Protein AF-A0A445A4R9-F1 (afdb_monomer)

Solvent-accessible surface area (backbone atoms only — not comparable to full-atom values): 7769 Å² total; per-residue (Å²): 139,88,85,82,88,79,95,80,86,73,101,53,80,88,72,67,84,52,91,80,39,70,65,55,64,73,70,44,82,81,56,95,79,66,70,77,77,78,65,93,58,77,51,71,64,61,72,70,52,58,70,83,68,62,88,68,58,63,66,59,54,52,48,52,52,51,51,51,54,51,51,52,52,50,52,54,52,51,53,52,51,52,51,53,53,50,53,51,51,54,54,50,52,52,53,50,51,54,54,49,53,50,53,51,51,51,50,52,54,52,51,53,54,50,52,55,52,53,55,65,74,74,108

Mean predicted aligned error: 19.16 Å

Secondary structure (DSSP, 8-state):
----------TTGGG---TT-HHHHHH-PPPTT-------S--HHHHH---S-----HHHHHHHHHHHHHHHHHHHHHHHHHHHHHHHHHHHHHHHHHHHHHHHHHHHHHHHHHHHHHHHHT-

Sequence (123 aa):
MEKIVEIEQCDESTRILSENDSLAQALGKEHSGRVRGMNFGLTPSQLFCSSSQLPVDETQIEEAQRMLIELHAKVMAEKLKRKAVEDEVATEKLKRKAVEDDVVAEKIKRQAKRSVLSYLIQR

Organism: Arachis hypogaea (NCBI:txid3818)

pLDDT: mean 79.84, std 18.72, range [39.16, 98.56]

Radius of gyration: 51.01 Å; Cα contacts (8 Å, |Δi|>4): 6; chains: 1; bounding box: 59×35×147 Å

Foldseek 3Di:
DDDDDDPDDDPPPVPDPPCPDVVCVVVPDDDPPPDPDPDPDDDVCNVVPPVPDPVPPVVVVVVVVVVVVVVVVVVVVVVVVVVVVVVVVVVVVVVVVVVVVVVVVVVVVVVVVVVVVVVVVVD

Structure (mmCIF, N/CA/C/O backbone):
data_AF-A0A445A4R9-F1
#
_entry.id   AF-A0A445A4R9-F1
#
loop_
_atom_site.group_PDB
_atom_site.id
_atom_site.type_symbol
_atom_site.label_atom_id
_atom_site.label_alt_id
_atom_site.label_comp_id
_atom_site.label_asym_id
_atom_site.label_entity_id
_atom_site.label_seq_id
_atom_site.pdbx_PDB_ins_code
_atom_site.Cartn_x
_atom_site.Cartn_y
_atom_site.Cartn_z
_atom_site.occupancy
_atom_site.B_iso_or_equiv
_atom_site.auth_seq_id
_atom_site.auth_comp_id
_atom_site.auth_asym_id
_atom_site.auth_atom_id
_atom_site.pdbx_PDB_model_num
ATOM 1 N N . MET A 1 1 ? 15.171 -16.663 77.376 1.00 39.16 1 MET A N 1
ATOM 2 C CA . MET A 1 1 ? 14.293 -17.479 78.242 1.00 39.16 1 MET A CA 1
ATOM 3 C C . MET A 1 1 ? 13.843 -16.584 79.373 1.00 39.16 1 MET A C 1
ATOM 5 O O . MET A 1 1 ? 14.555 -16.431 80.354 1.00 39.16 1 MET A O 1
ATOM 9 N N . GLU A 1 2 ? 12.725 -15.909 79.152 1.00 48.84 2 GLU A N 1
ATOM 10 C CA . GLU A 1 2 ? 12.170 -14.891 80.037 1.00 48.84 2 GLU A CA 1
ATOM 11 C C . GLU A 1 2 ? 11.010 -15.549 80.785 1.00 48.84 2 GLU A C 1
ATOM 13 O O . GLU A 1 2 ? 10.007 -15.938 80.189 1.00 48.84 2 GLU A O 1
ATOM 18 N N . LYS A 1 3 ? 11.234 -15.828 82.070 1.00 58.38 3 LYS A N 1
ATOM 19 C CA . LYS A 1 3 ? 10.255 -16.406 82.989 1.00 58.38 3 LYS A CA 1
ATOM 20 C C . LYS A 1 3 ? 9.834 -15.305 83.941 1.00 58.38 3 LYS A C 1
ATOM 22 O O . LYS A 1 3 ? 10.643 -14.973 84.798 1.00 58.38 3 LYS A O 1
ATOM 27 N N . ILE A 1 4 ? 8.591 -14.844 83.846 1.00 55.31 4 ILE A N 1
ATOM 28 C CA . ILE A 1 4 ? 7.805 -14.471 85.026 1.00 55.31 4 ILE A CA 1
ATOM 29 C C . ILE A 1 4 ? 6.354 -14.875 84.740 1.00 55.31 4 ILE A C 1
ATOM 31 O O . ILE A 1 4 ? 5.615 -14.207 84.023 1.00 55.31 4 ILE A O 1
ATOM 35 N N . VAL A 1 5 ? 6.008 -16.059 85.238 1.00 56.84 5 VAL A N 1
ATOM 36 C CA . VAL A 1 5 ? 4.637 -16.479 85.520 1.00 56.84 5 VAL A CA 1
ATOM 37 C C . VAL A 1 5 ? 4.304 -15.846 86.858 1.00 56.84 5 VAL A C 1
ATOM 39 O O . VAL A 1 5 ? 5.018 -16.145 87.803 1.00 56.84 5 VAL A O 1
ATOM 42 N N . GLU A 1 6 ? 3.282 -14.995 86.912 1.00 52.91 6 GLU A N 1
ATOM 43 C CA . GLU A 1 6 ? 2.543 -14.611 88.127 1.00 52.91 6 GLU A CA 1
ATOM 44 C C . GLU A 1 6 ? 1.407 -13.660 87.702 1.00 52.91 6 GLU A C 1
ATOM 46 O O . GLU A 1 6 ? 1.529 -12.440 87.734 1.00 52.91 6 GLU A O 1
ATOM 51 N N . ILE A 1 7 ? 0.294 -14.226 87.223 1.00 63.75 7 ILE A N 1
ATOM 52 C CA . ILE A 1 7 ? -0.993 -13.518 87.193 1.00 63.75 7 ILE A CA 1
ATOM 53 C C . ILE A 1 7 ? -1.799 -14.090 88.348 1.00 63.75 7 ILE A C 1
ATOM 55 O O . ILE A 1 7 ? -2.648 -14.958 88.170 1.00 63.75 7 ILE A O 1
ATOM 59 N N . GLU A 1 8 ? -1.475 -13.635 89.549 1.00 57.09 8 GLU A N 1
ATOM 60 C CA . GLU A 1 8 ? -2.322 -13.830 90.712 1.00 57.09 8 GLU A CA 1
ATOM 61 C C . GLU A 1 8 ? -2.090 -12.658 91.659 1.00 57.09 8 GLU A C 1
ATOM 63 O O . GLU A 1 8 ? -1.131 -12.660 92.422 1.00 57.09 8 GLU A O 1
ATOM 68 N N . GLN A 1 9 ? -2.934 -11.626 91.549 1.00 54.34 9 GLN A N 1
ATOM 69 C CA . GLN A 1 9 ? -3.602 -10.976 92.683 1.00 54.34 9 GLN A CA 1
ATOM 70 C C . GLN A 1 9 ? -4.355 -9.704 92.260 1.00 54.34 9 GLN A C 1
ATOM 72 O O . GLN A 1 9 ? -3.857 -8.865 91.513 1.00 54.34 9 GLN A O 1
ATOM 77 N N . CYS A 1 10 ? -5.547 -9.582 92.845 1.00 45.41 10 CYS A N 1
ATOM 78 C CA . CYS A 1 10 ? -6.358 -8.376 93.016 1.00 45.41 10 CYS A CA 1
ATOM 79 C C . CYS A 1 10 ? -7.183 -7.882 91.821 1.00 45.41 10 CYS A C 1
ATOM 81 O O . CYS A 1 10 ? -6.965 -6.829 91.220 1.00 45.41 10 CYS A O 1
ATOM 83 N N . ASP A 1 11 ? -8.257 -8.642 91.625 1.00 55.00 11 ASP A N 1
ATOM 84 C CA . ASP A 1 11 ? -9.641 -8.205 91.402 1.00 55.00 11 ASP A CA 1
ATOM 85 C C . ASP A 1 11 ? -10.078 -7.026 92.317 1.00 55.00 11 ASP A C 1
ATOM 87 O O . ASP A 1 11 ? -10.956 -7.149 93.165 1.00 55.00 11 ASP A O 1
ATOM 91 N N . GLU A 1 12 ? -9.427 -5.860 92.195 1.00 47.50 12 GLU A N 1
ATOM 92 C CA . GLU A 1 12 ? -9.756 -4.680 93.014 1.00 47.50 12 GLU A CA 1
ATOM 93 C C . GLU A 1 12 ? -9.510 -3.311 92.354 1.00 47.50 12 GLU A C 1
ATOM 95 O O . GLU A 1 12 ? -9.746 -2.275 92.983 1.00 47.50 12 GLU A O 1
ATOM 100 N N . SER A 1 13 ? -9.102 -3.239 91.079 1.00 50.16 13 SER A N 1
ATOM 101 C CA . SER A 1 13 ? -8.996 -1.935 90.386 1.00 50.16 13 SER A CA 1
ATOM 102 C C . SER A 1 13 ? -10.366 -1.263 90.174 1.00 50.16 13 SER A C 1
ATOM 104 O O . SER A 1 13 ? -10.457 -0.064 89.924 1.00 50.16 13 SER A O 1
ATOM 106 N N . THR A 1 14 ? -11.449 -2.005 90.397 1.00 53.59 14 THR A N 1
ATOM 107 C CA . THR A 1 14 ? -12.837 -1.537 90.466 1.00 53.59 14 THR A CA 1
ATOM 108 C C . THR A 1 14 ? -13.137 -0.589 91.627 1.00 53.59 14 THR A C 1
ATOM 110 O O . THR A 1 14 ? -14.265 -0.105 91.705 1.00 53.59 14 THR A O 1
ATOM 113 N N . ARG A 1 15 ? -12.194 -0.301 92.540 1.00 56.00 15 ARG A N 1
ATOM 114 C CA . ARG A 1 15 ? -12.565 0.361 93.797 1.00 56.00 15 ARG A CA 1
ATOM 115 C C . ARG A 1 15 ? -12.321 1.861 93.921 1.00 56.00 15 ARG A C 1
ATOM 117 O O . ARG A 1 15 ? -12.973 2.422 94.788 1.00 56.00 15 ARG A O 1
ATOM 124 N N . ILE A 1 16 ? -11.496 2.551 93.123 1.00 51.88 16 ILE A N 1
ATOM 125 C CA . ILE A 1 16 ? -11.404 4.025 93.246 1.00 51.88 16 ILE A CA 1
ATOM 126 C C . ILE A 1 16 ? -11.009 4.704 91.915 1.00 51.88 16 ILE A C 1
ATOM 128 O O . ILE A 1 16 ? -9.922 5.261 91.794 1.00 51.88 16 ILE A O 1
ATOM 132 N N . LEU A 1 17 ? -11.916 4.758 90.927 1.00 55.72 17 LEU A N 1
ATOM 133 C CA . LEU A 1 17 ? -11.989 5.973 90.099 1.00 55.72 17 LEU A CA 1
ATOM 134 C C . LEU A 1 17 ? -12.504 7.066 91.034 1.00 55.72 17 LEU A C 1
ATOM 136 O O . LEU A 1 17 ? -13.709 7.223 91.232 1.00 55.72 17 LEU A O 1
ATOM 140 N N . SER A 1 18 ? -11.569 7.719 91.720 1.00 57.00 18 SER A N 1
ATOM 141 C CA . SER A 1 18 ? -11.875 8.810 92.635 1.00 57.00 18 SER A CA 1
ATOM 142 C C . SER A 1 18 ? -12.637 9.861 91.844 1.00 57.00 18 SER A C 1
ATOM 144 O O . SER A 1 18 ? -12.196 10.273 90.774 1.00 57.00 18 SER A O 1
ATOM 146 N N . GLU A 1 19 ? -13.766 10.326 92.368 1.00 59.22 19 GLU A N 1
ATOM 147 C CA . GLU A 1 19 ? -14.578 11.375 91.738 1.00 59.22 19 GLU A CA 1
ATOM 148 C C . GLU A 1 19 ? -13.796 12.693 91.523 1.00 59.22 19 GLU A C 1
ATOM 150 O O . GLU A 1 19 ? -14.266 13.587 90.827 1.00 59.22 19 GLU A O 1
ATOM 155 N N . ASN A 1 20 ? -12.575 12.785 92.068 1.00 64.88 20 ASN A N 1
ATOM 156 C CA . ASN A 1 20 ? -11.647 13.906 91.936 1.00 64.88 20 ASN A CA 1
ATOM 157 C C . ASN A 1 20 ? -10.470 13.658 90.971 1.00 64.88 20 ASN A C 1
ATOM 159 O O . ASN A 1 20 ? -9.517 14.433 90.984 1.00 64.88 20 ASN A O 1
ATOM 163 N N . ASP A 1 21 ? -10.476 12.587 90.174 1.00 72.06 21 ASP A N 1
ATOM 164 C CA . ASP A 1 21 ? -9.387 12.333 89.229 1.00 72.06 21 ASP A CA 1
ATOM 165 C C . ASP A 1 21 ? -9.436 13.344 88.067 1.00 72.06 21 ASP A C 1
ATOM 167 O O . ASP A 1 21 ? -10.478 13.528 87.427 1.00 72.06 21 ASP A O 1
ATOM 171 N N . SER A 1 22 ? -8.321 14.027 87.787 1.00 70.69 22 SER A N 1
ATOM 172 C CA . SER A 1 22 ? -8.279 15.180 86.866 1.00 70.69 22 SER A CA 1
ATOM 173 C C . SER A 1 22 ? -8.817 14.857 85.468 1.00 70.69 22 SER A C 1
ATOM 175 O O . SER A 1 22 ? -9.394 15.715 84.798 1.00 70.69 22 SER A O 1
ATOM 177 N N . LEU A 1 23 ? -8.659 13.607 85.024 1.00 70.06 23 LEU A N 1
ATOM 178 C CA . LEU A 1 23 ? -9.157 13.143 83.732 1.00 70.06 23 LEU A CA 1
ATOM 179 C C . LEU A 1 23 ? -10.690 13.022 83.715 1.00 70.06 23 LEU A C 1
ATOM 181 O O . LEU A 1 23 ? -11.330 13.451 82.755 1.00 70.06 23 LEU A O 1
ATOM 185 N N . ALA A 1 24 ? -11.285 12.504 84.793 1.00 67.38 24 ALA A N 1
ATOM 186 C CA . ALA A 1 24 ? -12.737 12.417 84.954 1.00 67.38 24 ALA A CA 1
ATOM 187 C C . ALA A 1 24 ? -13.372 13.810 85.095 1.00 67.38 24 ALA A C 1
ATOM 189 O O . ALA A 1 24 ? -14.481 14.039 84.609 1.00 67.38 24 ALA A O 1
ATOM 190 N N . GLN A 1 25 ? -12.648 14.762 85.692 1.00 69.12 25 GLN A N 1
ATOM 191 C CA . GLN A 1 25 ? -13.087 16.152 85.813 1.00 69.12 25 GLN A CA 1
ATOM 192 C C . GLN A 1 25 ? -13.052 16.902 84.468 1.00 69.12 25 GLN A C 1
ATOM 194 O O . GLN A 1 25 ? -13.949 17.695 84.188 1.00 69.12 25 GLN A O 1
ATOM 199 N N . ALA A 1 26 ? -12.058 16.627 83.614 1.00 68.94 26 ALA A N 1
ATOM 200 C CA . ALA A 1 26 ? -11.941 17.237 82.288 1.00 68.94 26 ALA A CA 1
ATOM 201 C C . ALA A 1 26 ? -12.919 16.646 81.258 1.00 68.94 26 ALA A C 1
ATOM 203 O O . ALA A 1 26 ? -13.456 17.377 80.426 1.00 68.94 26 ALA A O 1
ATOM 204 N N . LEU A 1 27 ? -13.142 15.328 81.296 1.00 69.31 27 LEU A N 1
ATOM 205 C CA . LEU A 1 27 ? -13.977 14.625 80.313 1.00 69.31 27 LEU A CA 1
ATOM 206 C C . LEU A 1 27 ? -15.443 14.474 80.749 1.00 69.31 27 LEU A C 1
ATOM 208 O O . LEU A 1 27 ? -16.303 14.197 79.911 1.00 69.31 27 LEU A O 1
ATOM 212 N N . GLY A 1 28 ? -15.744 14.709 82.029 1.00 66.50 28 GLY A N 1
ATOM 213 C CA . GLY A 1 28 ? -17.069 14.503 82.610 1.00 66.50 28 GLY A CA 1
ATOM 214 C C . GLY A 1 28 ? -17.438 13.020 82.732 1.00 66.50 28 GLY A C 1
ATOM 215 O O . GLY A 1 28 ? -16.796 12.143 82.154 1.00 66.50 28 GLY A O 1
ATOM 216 N N . LYS A 1 29 ? -18.496 12.709 83.497 1.00 67.00 29 LYS A N 1
ATOM 217 C CA . LYS A 1 29 ? -19.004 11.329 83.590 1.00 67.00 29 LYS A CA 1
ATOM 218 C C . LYS A 1 29 ? -19.500 10.880 82.216 1.00 67.00 29 LYS A C 1
ATOM 220 O O . LYS A 1 29 ? -20.424 11.484 81.671 1.00 67.00 29 LYS A O 1
ATOM 225 N N . GLU A 1 30 ? -18.923 9.804 81.687 1.00 65.94 30 GLU A N 1
ATOM 226 C CA . GLU A 1 30 ? -19.431 9.139 80.490 1.00 65.94 30 GLU A CA 1
ATOM 227 C C . GLU A 1 30 ? -20.888 8.728 80.734 1.00 65.94 30 GLU A C 1
ATOM 229 O O . GLU A 1 30 ? -21.210 7.983 81.659 1.00 65.94 30 GLU A O 1
ATOM 234 N N . HIS A 1 31 ? -21.807 9.282 79.946 1.00 65.44 31 HIS A N 1
ATOM 235 C CA . HIS A 1 31 ? -23.212 8.918 80.035 1.00 65.44 31 HIS A CA 1
ATOM 236 C C . HIS A 1 31 ? -23.408 7.616 79.262 1.00 65.44 31 HIS A C 1
ATOM 238 O O . HIS A 1 31 ? -23.283 7.630 78.039 1.00 65.44 31 HIS A O 1
ATOM 244 N N . SER A 1 32 ? -23.803 6.529 79.932 1.00 62.00 32 SER A N 1
ATOM 245 C CA . SER A 1 32 ? -24.093 5.223 79.305 1.00 62.00 32 SER A CA 1
ATOM 246 C C . SER A 1 32 ? -25.112 5.274 78.148 1.00 62.00 32 SER A C 1
ATOM 248 O O . SER A 1 32 ? -25.281 4.292 77.436 1.00 62.00 32 SER A O 1
ATOM 250 N N . GLY A 1 33 ? -25.809 6.404 77.956 1.00 59.59 33 GLY A N 1
ATOM 251 C CA . GLY A 1 33 ? -26.744 6.656 76.853 1.00 59.59 33 GLY A CA 1
ATOM 252 C C . GLY A 1 33 ? -26.185 7.472 75.679 1.00 59.59 33 GLY A C 1
ATOM 253 O O . GLY A 1 33 ? -26.892 7.667 74.692 1.00 59.59 33 GLY A O 1
ATOM 254 N N . ARG A 1 34 ? -24.941 7.966 75.739 1.00 64.44 34 ARG A N 1
ATOM 255 C CA . ARG A 1 34 ? -24.288 8.590 74.581 1.00 64.44 34 ARG A CA 1
ATOM 256 C C . ARG A 1 34 ? -23.735 7.494 73.682 1.00 64.44 34 ARG A C 1
ATOM 258 O O . ARG A 1 34 ? -22.563 7.145 73.742 1.00 64.44 34 ARG A O 1
ATOM 265 N N . VAL A 1 35 ? -24.603 6.968 72.824 1.00 59.75 35 VAL A N 1
ATOM 266 C CA . VAL A 1 35 ? -24.201 6.162 71.670 1.00 59.75 35 VAL A CA 1
ATOM 267 C C . VAL A 1 35 ? -23.114 6.941 70.926 1.00 59.75 35 VAL A C 1
ATOM 269 O O . VAL A 1 35 ? -23.380 8.027 70.407 1.00 59.75 35 VAL A O 1
ATOM 272 N N . ARG A 1 36 ? -21.880 6.417 70.893 1.00 64.44 36 ARG A N 1
ATOM 273 C CA . ARG A 1 36 ? -20.845 6.873 69.958 1.00 64.44 36 ARG A CA 1
ATOM 274 C C . ARG A 1 36 ? -21.498 6.836 68.585 1.00 64.44 36 ARG A C 1
ATOM 276 O O 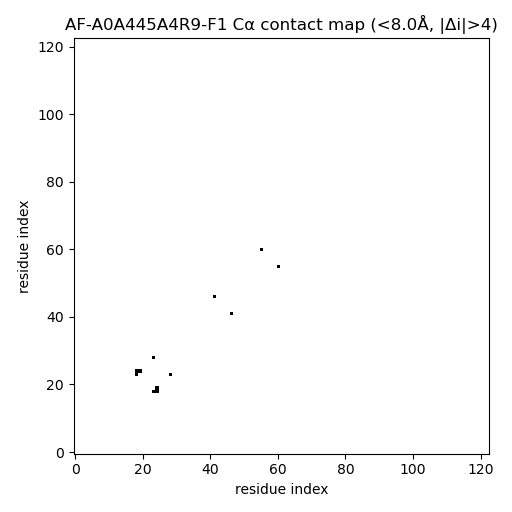. ARG A 1 36 ? -21.831 5.749 68.126 1.00 64.44 36 ARG A O 1
ATOM 283 N N . GLY A 1 37 ? -21.769 8.009 68.011 1.00 60.50 37 GLY A N 1
ATOM 284 C CA . GLY A 1 37 ? -22.587 8.155 66.813 1.00 60.50 37 GLY A CA 1
ATOM 285 C C . GLY A 1 37 ? -22.166 7.153 65.749 1.00 60.50 37 GLY A C 1
ATOM 286 O O . GLY A 1 37 ? -21.134 7.319 65.100 1.00 60.50 37 GLY A O 1
ATOM 287 N N . MET A 1 38 ? -22.962 6.098 65.584 1.00 58.97 38 MET A N 1
ATOM 288 C CA . MET A 1 38 ? -22.925 5.289 64.383 1.00 58.97 38 MET A CA 1
ATOM 289 C C . MET A 1 38 ? -23.652 6.147 63.358 1.00 58.97 38 MET A C 1
ATOM 291 O O . MET A 1 38 ? -24.868 6.073 63.203 1.00 58.97 38 MET A O 1
ATOM 295 N N . ASN A 1 39 ? -22.917 7.103 62.793 1.00 54.97 39 ASN A N 1
ATOM 296 C CA . ASN A 1 39 ? -23.431 7.985 61.767 1.00 54.97 39 ASN A CA 1
ATOM 297 C C . ASN A 1 39 ? -24.073 7.092 60.704 1.00 54.97 39 ASN A C 1
ATOM 299 O O . ASN A 1 39 ? -23.385 6.272 60.100 1.00 54.97 39 ASN A O 1
ATOM 303 N N . PHE A 1 40 ? -25.365 7.277 60.443 1.00 57.38 40 PHE A N 1
ATOM 304 C CA . PHE A 1 40 ? -26.035 6.764 59.246 1.00 57.38 40 PHE A CA 1
ATOM 305 C C . PHE A 1 40 ? -25.543 7.510 57.987 1.00 57.38 40 PHE A C 1
ATOM 307 O O . PHE A 1 40 ? -26.316 7.845 57.096 1.00 57.38 40 PHE A O 1
ATOM 314 N N . GLY A 1 41 ? -24.256 7.855 57.943 1.00 67.94 41 GLY A N 1
ATOM 315 C CA . GLY A 1 41 ? -23.590 8.354 56.758 1.00 67.94 41 GLY A CA 1
ATOM 316 C C . GLY A 1 41 ? -23.197 7.163 55.904 1.00 67.94 41 GLY A C 1
ATOM 317 O O . GLY A 1 41 ? -22.774 6.136 56.439 1.00 67.94 41 GLY A O 1
ATOM 318 N N . LEU A 1 42 ? -23.346 7.320 54.588 1.00 63.97 42 LEU A N 1
ATOM 319 C CA . LEU A 1 42 ? -22.831 6.374 53.605 1.00 63.97 42 LEU A CA 1
ATOM 320 C C . LEU A 1 42 ? -21.425 5.944 54.025 1.00 63.97 42 LEU A C 1
ATOM 322 O O . LEU A 1 42 ? -20.589 6.792 54.361 1.00 63.97 42 LEU A O 1
ATOM 326 N N . THR A 1 43 ? -21.175 4.637 54.068 1.00 68.12 43 THR A N 1
ATOM 327 C CA . THR A 1 43 ? -19.855 4.145 54.456 1.00 68.12 43 THR A CA 1
ATOM 328 C C . THR A 1 43 ? -18.821 4.765 53.513 1.00 68.12 43 THR A C 1
ATOM 330 O O . THR A 1 43 ? -19.120 4.969 52.337 1.00 68.12 43 THR A O 1
ATOM 333 N N . PRO A 1 44 ? -17.591 5.065 53.962 1.00 65.50 44 PRO A N 1
ATOM 334 C CA . PRO A 1 44 ? -16.552 5.574 53.065 1.00 65.50 44 PRO A CA 1
ATOM 335 C C . PRO A 1 44 ? -16.406 4.710 51.801 1.00 65.50 44 PRO A C 1
ATOM 337 O O . PRO A 1 44 ? -16.223 5.230 50.707 1.00 65.50 44 PRO A O 1
ATOM 340 N N . SER A 1 45 ? -16.614 3.395 51.926 1.00 67.25 45 SER A N 1
ATOM 341 C CA . SER A 1 45 ? -16.690 2.474 50.791 1.00 67.25 45 SER A CA 1
ATOM 342 C C . SER A 1 45 ? -17.811 2.789 49.795 1.00 67.25 45 SER A C 1
ATOM 344 O O . SER A 1 45 ? -17.578 2.635 48.613 1.00 67.25 45 SER A O 1
ATOM 346 N N . GLN A 1 46 ? -18.982 3.279 50.202 1.00 69.94 46 GLN A N 1
A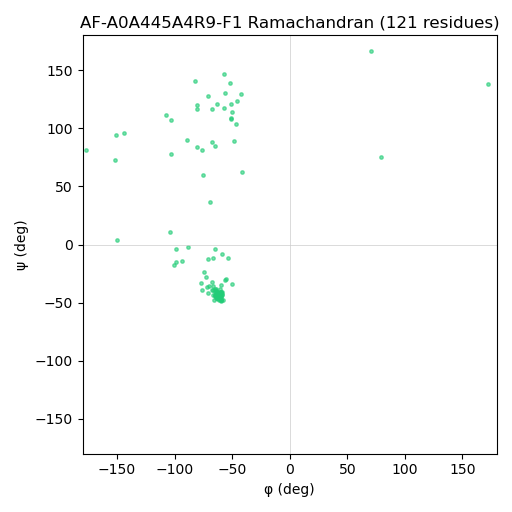TOM 347 C CA . GLN A 1 46 ? -20.057 3.703 49.290 1.00 69.94 46 GLN A CA 1
ATOM 348 C C . GLN A 1 46 ? -19.749 5.018 48.557 1.00 69.94 46 GLN A C 1
ATOM 350 O O . GLN A 1 46 ? -20.239 5.216 47.452 1.00 69.94 46 GLN A O 1
ATOM 355 N N . LEU A 1 47 ? -18.936 5.905 49.143 1.00 63.09 47 LEU A N 1
ATOM 356 C CA . LEU A 1 47 ? -18.496 7.151 48.497 1.00 63.09 47 LEU A CA 1
ATOM 357 C C . LEU A 1 47 ? -17.397 6.917 47.451 1.00 63.09 47 LEU A C 1
ATOM 359 O O . LEU A 1 47 ? -17.339 7.637 46.458 1.00 63.09 47 LEU A O 1
ATOM 363 N N . PHE A 1 48 ? -16.532 5.921 47.673 1.00 66.50 48 PHE A N 1
ATOM 364 C CA . PHE A 1 48 ? -15.446 5.560 46.752 1.00 66.50 48 PHE A CA 1
ATOM 365 C C . PHE A 1 48 ? -15.776 4.375 45.840 1.00 66.50 48 PHE A C 1
ATOM 367 O O . PHE A 1 48 ? -15.120 4.197 44.815 1.00 66.50 48 PHE A O 1
ATOM 374 N N . CYS A 1 49 ? -16.827 3.609 46.141 1.00 56.25 49 CYS A N 1
ATOM 375 C CA . CYS A 1 49 ? -17.532 2.785 45.165 1.00 56.25 49 CYS A CA 1
ATOM 376 C C . CYS A 1 49 ? -18.403 3.694 44.299 1.00 56.25 49 CYS A C 1
ATOM 378 O O . CYS A 1 49 ? -19.619 3.535 44.212 1.00 56.25 49 CYS A O 1
ATOM 380 N N . SER A 1 50 ? -17.756 4.635 43.612 1.00 55.31 50 SER A N 1
ATOM 381 C CA . SER A 1 50 ? -18.244 5.076 42.319 1.00 55.31 50 SER A CA 1
ATOM 382 C C . SER A 1 50 ? -18.596 3.812 41.553 1.00 55.31 50 SER A C 1
ATOM 384 O O . SER A 1 50 ? -17.761 2.914 41.426 1.00 55.31 50 SER A O 1
ATOM 386 N N . SER A 1 51 ? -19.837 3.720 41.099 1.00 58.81 51 SER A N 1
ATOM 387 C CA . SER A 1 51 ? -20.268 2.793 40.068 1.00 58.81 51 SER A CA 1
ATOM 388 C C . SER A 1 51 ? -19.279 2.882 38.900 1.00 58.81 51 SER A C 1
ATOM 390 O O . SER A 1 51 ? -19.414 3.723 38.016 1.00 58.81 51 SER A O 1
ATOM 392 N N . SER A 1 52 ? -18.217 2.081 38.926 1.00 56.59 52 SER A N 1
ATOM 393 C CA . SER A 1 52 ? -17.191 2.068 37.880 1.00 56.59 52 SER A CA 1
ATOM 394 C C . SER A 1 52 ? -17.727 1.445 36.596 1.00 56.59 52 SER A C 1
ATOM 396 O O . SER A 1 52 ? -17.141 1.605 35.531 1.00 56.59 52 SER A O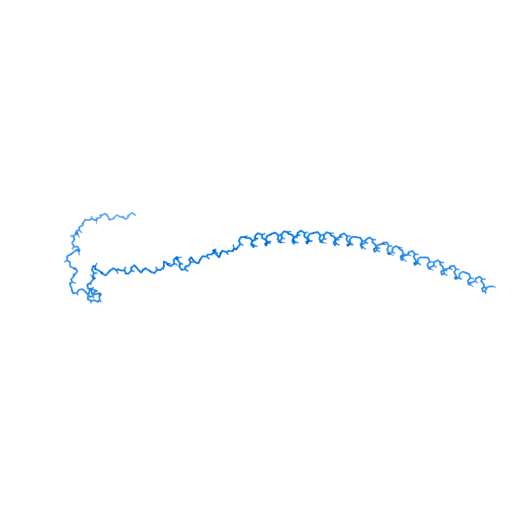 1
ATOM 398 N N . GLN A 1 53 ? -18.890 0.806 36.680 1.00 59.44 53 GLN A N 1
ATOM 399 C CA . GLN A 1 53 ? -19.768 0.585 35.553 1.00 59.44 53 GLN A CA 1
ATOM 400 C C . GLN A 1 53 ? -20.708 1.787 35.448 1.00 59.44 53 GLN A C 1
ATOM 402 O O . GLN A 1 53 ? -21.811 1.784 35.992 1.00 59.44 53 GLN A O 1
ATOM 407 N N . LEU A 1 54 ? -20.297 2.815 34.697 1.00 59.41 54 LEU A N 1
ATOM 408 C CA . LEU A 1 54 ? -21.309 3.451 33.857 1.00 59.41 54 LEU A CA 1
ATOM 409 C C . LEU A 1 54 ? -21.977 2.312 33.068 1.00 59.41 54 LEU A C 1
ATOM 411 O O . LEU A 1 54 ? -21.250 1.420 32.618 1.00 59.41 54 LEU A O 1
ATOM 415 N N . PRO A 1 55 ? -23.307 2.305 32.885 1.00 59.25 55 PRO A N 1
ATOM 416 C CA . PRO A 1 55 ? -23.923 1.435 31.901 1.00 59.25 55 PRO A CA 1
ATOM 417 C C . PRO A 1 55 ? -23.431 1.909 30.531 1.00 59.25 55 PRO A C 1
ATOM 419 O O . PRO A 1 55 ? -24.033 2.765 29.890 1.00 59.25 55 PRO A O 1
ATOM 422 N N . VAL A 1 56 ? -22.253 1.432 30.132 1.00 65.38 56 VAL A N 1
ATOM 423 C CA . VAL A 1 56 ? -21.806 1.523 28.756 1.00 65.38 56 VAL A CA 1
ATOM 424 C C . VAL A 1 56 ? -22.744 0.597 28.013 1.00 65.38 56 VAL A C 1
ATOM 426 O O . VAL A 1 56 ? -22.820 -0.589 28.320 1.00 65.38 56 VAL A O 1
ATOM 429 N N . ASP A 1 57 ? -23.512 1.184 27.110 1.00 80.06 57 ASP A N 1
ATOM 430 C CA . ASP A 1 57 ? -24.412 0.470 26.225 1.00 80.06 57 ASP A CA 1
ATOM 431 C C . ASP A 1 57 ? -23.627 -0.652 25.530 1.00 80.06 57 ASP A C 1
ATOM 433 O O . ASP A 1 57 ? -22.744 -0.391 24.710 1.00 80.06 57 ASP A O 1
ATOM 437 N N . GLU A 1 58 ? -23.887 -1.903 25.920 1.00 83.88 58 GLU A N 1
ATOM 438 C CA . GLU A 1 58 ? -23.161 -3.081 25.425 1.00 83.88 58 GLU A CA 1
ATOM 439 C C . GLU A 1 58 ? -23.213 -3.144 23.893 1.00 83.88 58 GLU A C 1
ATOM 441 O O . GLU A 1 58 ? -22.247 -3.551 23.245 1.00 83.88 58 GLU A O 1
ATOM 446 N N . THR A 1 59 ? -24.293 -2.621 23.304 1.00 86.50 59 THR A N 1
ATOM 447 C CA . THR A 1 59 ? -24.466 -2.529 21.855 1.00 86.50 59 THR A CA 1
ATOM 448 C C . THR A 1 59 ? -23.427 -1.617 21.190 1.00 86.50 59 THR A C 1
ATOM 450 O O . THR A 1 59 ? -22.897 -1.976 20.137 1.00 86.50 59 THR A O 1
ATOM 453 N N . GLN A 1 60 ? -23.046 -0.501 21.826 1.00 89.81 60 GLN A N 1
ATOM 454 C CA . GLN A 1 60 ? -22.015 0.416 21.321 1.00 89.81 60 GLN A CA 1
ATOM 455 C C . GLN A 1 60 ? -20.619 -0.201 21.389 1.00 89.81 60 GLN A C 1
ATOM 457 O O . GLN A 1 60 ? -19.801 0.030 20.499 1.00 89.81 60 GLN A O 1
ATOM 462 N N . ILE A 1 61 ? -20.331 -1.004 22.418 1.00 89.81 61 ILE A N 1
ATOM 463 C CA . ILE A 1 61 ? -19.051 -1.720 22.517 1.00 89.81 61 ILE A CA 1
ATOM 464 C C . ILE A 1 61 ? -18.945 -2.746 21.391 1.00 89.81 61 ILE A C 1
ATOM 466 O O . ILE A 1 61 ? -17.921 -2.806 20.709 1.00 89.81 61 ILE A O 1
ATOM 470 N N . GLU A 1 62 ? -19.992 -3.541 21.173 1.00 91.81 62 GLU A N 1
ATOM 471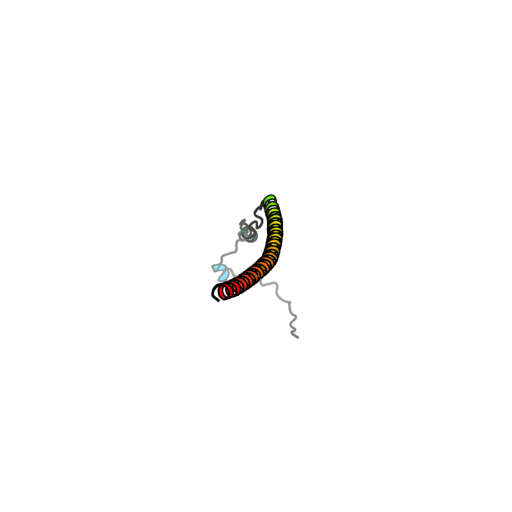 C CA . GLU A 1 62 ? -19.997 -4.528 20.095 1.00 91.81 62 GLU A CA 1
ATOM 472 C C . GLU A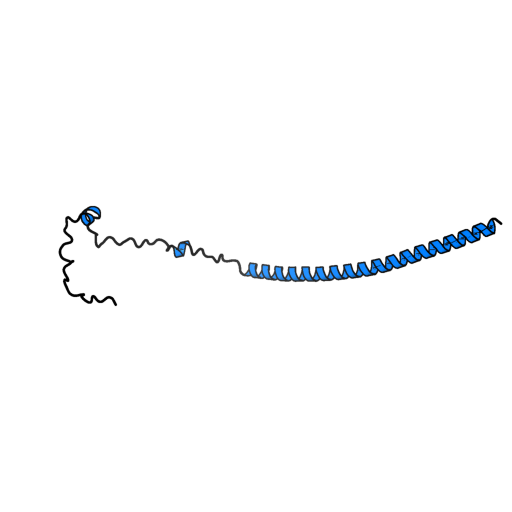 1 62 ? -19.909 -3.880 18.709 1.00 91.81 62 GLU A C 1
ATOM 474 O O . GLU A 1 62 ? -19.204 -4.382 17.832 1.00 91.81 62 GLU A O 1
ATOM 479 N N . GLU A 1 63 ? -20.614 -2.768 18.488 1.00 93.62 63 GLU A N 1
ATOM 480 C CA . GLU A 1 63 ? -20.527 -2.008 17.241 1.00 93.62 63 GLU A CA 1
ATOM 481 C C . GLU A 1 63 ? -19.114 -1.453 17.031 1.00 93.62 63 GLU A C 1
ATOM 483 O O . GLU A 1 63 ? -18.531 -1.658 15.965 1.00 93.62 63 GLU A O 1
ATOM 488 N N . ALA A 1 64 ? -18.508 -0.856 18.061 1.00 94.75 64 ALA A N 1
ATOM 489 C CA . ALA A 1 64 ? -17.134 -0.370 18.000 1.00 94.75 64 ALA A CA 1
ATOM 490 C C . ALA A 1 64 ? -16.133 -1.500 17.698 1.00 94.75 64 ALA A C 1
ATOM 492 O O . ALA A 1 64 ? -15.220 -1.324 16.888 1.00 94.75 64 ALA A O 1
ATOM 493 N N . GLN A 1 65 ? -16.316 -2.682 18.293 1.00 97.06 65 GLN A N 1
ATOM 494 C CA . GLN A 1 65 ? -15.496 -3.860 18.001 1.00 97.06 65 GLN A CA 1
ATOM 495 C C . GLN A 1 65 ? -15.681 -4.350 16.558 1.00 97.06 65 GLN A C 1
ATOM 497 O O . GLN A 1 65 ? -14.691 -4.638 15.879 1.00 97.06 65 GLN A O 1
ATOM 502 N N . ARG A 1 66 ? -16.923 -4.405 16.056 1.00 96.75 66 ARG A N 1
ATOM 503 C CA . ARG A 1 66 ? -17.221 -4.750 14.655 1.00 96.75 66 ARG A CA 1
ATOM 504 C C . ARG A 1 66 ? -16.556 -3.768 13.690 1.00 96.75 66 ARG A C 1
ATOM 506 O O . ARG A 1 66 ? -15.857 -4.202 12.773 1.00 96.75 66 ARG A O 1
ATOM 513 N N . MET A 1 67 ? -16.696 -2.465 13.937 1.00 97.75 67 MET A N 1
ATOM 514 C CA . MET A 1 67 ? -16.048 -1.416 13.145 1.00 97.75 67 MET A CA 1
ATOM 515 C C . MET A 1 67 ? -14.523 -1.543 13.168 1.00 97.75 67 MET A C 1
ATOM 517 O O . MET A 1 67 ? -13.882 -1.385 12.131 1.00 97.75 67 MET A O 1
ATOM 521 N N . LEU A 1 68 ? -13.926 -1.861 14.320 1.00 98.12 68 LEU A N 1
ATOM 522 C CA . LEU A 1 68 ? -12.480 -2.048 14.439 1.00 98.12 68 LEU A CA 1
ATOM 523 C C . LEU A 1 68 ? -11.985 -3.210 13.565 1.00 98.12 68 LEU A C 1
ATOM 525 O O . LEU A 1 68 ? -10.994 -3.061 12.847 1.00 98.12 68 LEU A O 1
ATOM 529 N N . ILE A 1 69 ? -12.690 -4.345 13.586 1.00 98.31 69 ILE A N 1
ATOM 530 C CA . ILE A 1 69 ? -12.367 -5.513 12.753 1.00 98.31 69 ILE A CA 1
ATOM 531 C C . ILE A 1 69 ? -12.515 -5.169 11.267 1.00 98.31 69 ILE A C 1
ATOM 533 O O . ILE A 1 69 ? -11.626 -5.475 10.469 1.00 98.31 69 ILE A O 1
ATOM 537 N N . GLU A 1 70 ? -13.606 -4.501 10.890 1.00 98.25 70 GLU A N 1
ATOM 538 C CA . GLU A 1 70 ? -13.858 -4.100 9.506 1.00 98.25 70 GLU A CA 1
ATOM 539 C C . GLU A 1 70 ? -12.790 -3.125 8.992 1.00 98.25 70 GLU A C 1
ATOM 541 O O . GLU A 1 70 ? -12.253 -3.304 7.895 1.00 98.25 70 GLU A O 1
ATOM 546 N N . LEU A 1 71 ? -12.435 -2.114 9.789 1.00 98.50 71 LEU A N 1
ATOM 547 C CA . LEU A 1 71 ? -11.379 -1.163 9.454 1.00 98.50 71 LEU A CA 1
ATOM 548 C C . LEU A 1 71 ? -10.026 -1.859 9.324 1.00 98.50 71 LEU A C 1
ATOM 550 O O . LEU A 1 71 ? -9.298 -1.592 8.368 1.00 98.50 71 LEU A O 1
ATOM 554 N N . HIS A 1 72 ? -9.702 -2.790 10.222 1.00 98.56 72 HIS A N 1
ATOM 555 C CA . HIS A 1 72 ? -8.469 -3.564 10.126 1.00 98.56 72 HIS A CA 1
ATOM 556 C C . HIS A 1 72 ? -8.429 -4.400 8.835 1.00 98.56 72 HIS A C 1
ATOM 558 O O . HIS A 1 72 ? -7.428 -4.382 8.117 1.00 98.56 72 HIS A O 1
ATOM 564 N N . ALA A 1 73 ? -9.532 -5.065 8.476 1.00 98.06 73 ALA A N 1
ATOM 565 C CA . ALA A 1 73 ? -9.639 -5.815 7.226 1.00 98.06 73 ALA A CA 1
ATOM 566 C C . ALA A 1 73 ? -9.484 -4.910 5.991 1.00 98.06 73 ALA A C 1
ATOM 568 O O . ALA A 1 73 ? -8.725 -5.241 5.077 1.00 98.06 73 ALA A O 1
ATOM 569 N N . LYS A 1 74 ? -10.136 -3.739 5.983 1.00 98.44 74 LYS A N 1
ATOM 570 C CA . LYS A 1 74 ? -10.016 -2.735 4.912 1.00 98.44 74 LYS A CA 1
ATOM 571 C C . LYS A 1 74 ? -8.579 -2.247 4.752 1.00 98.44 74 LYS A C 1
ATOM 573 O O . LYS A 1 74 ? -8.064 -2.240 3.636 1.00 98.44 74 LYS A O 1
ATOM 578 N N . VAL A 1 75 ? -7.909 -1.898 5.850 1.00 98.44 75 VAL A N 1
ATOM 579 C CA . VAL A 1 75 ? -6.509 -1.442 5.832 1.00 98.44 75 VAL A CA 1
ATOM 580 C C . VAL A 1 75 ? -5.579 -2.534 5.302 1.00 98.44 75 VAL A C 1
ATOM 582 O O . VAL A 1 75 ? -4.713 -2.255 4.471 1.00 98.44 75 VAL A O 1
ATOM 585 N N . MET A 1 76 ? -5.767 -3.783 5.731 1.00 98.19 76 MET A N 1
ATOM 586 C CA . MET A 1 76 ? -4.964 -4.911 5.256 1.00 98.19 76 MET A CA 1
ATOM 587 C C . MET A 1 76 ? -5.180 -5.178 3.763 1.00 98.19 76 MET A C 1
ATOM 589 O O . MET A 1 76 ? -4.205 -5.337 3.025 1.00 98.19 76 MET A O 1
ATOM 593 N N . ALA A 1 77 ? -6.430 -5.163 3.295 1.00 98.25 77 ALA A N 1
ATOM 594 C CA . ALA A 1 77 ? -6.753 -5.324 1.880 1.00 98.25 77 ALA A CA 1
ATOM 595 C C . ALA A 1 77 ? -6.152 -4.196 1.026 1.00 98.25 77 ALA A C 1
ATOM 597 O O . ALA A 1 77 ? -5.549 -4.457 -0.016 1.00 98.25 77 ALA A O 1
ATOM 598 N N . GLU A 1 78 ? -6.258 -2.949 1.481 1.00 97.56 78 GLU A N 1
ATOM 599 C CA . GLU A 1 78 ? -5.729 -1.793 0.758 1.00 97.56 78 GLU A CA 1
ATOM 600 C C . GLU A 1 78 ? -4.197 -1.805 0.698 1.00 97.56 78 GLU A C 1
ATOM 602 O O . GLU A 1 78 ? -3.605 -1.536 -0.348 1.00 97.56 78 GLU A O 1
ATOM 607 N N . LYS A 1 79 ? -3.531 -2.209 1.787 1.00 98.06 79 LYS A N 1
ATOM 608 C CA . LYS A 1 79 ? -2.074 -2.389 1.816 1.00 98.06 79 LYS A CA 1
ATOM 609 C C . LYS A 1 79 ? -1.607 -3.437 0.803 1.00 98.06 79 LYS A C 1
ATOM 611 O O . LYS A 1 79 ? -0.595 -3.225 0.137 1.00 98.06 79 LYS A O 1
ATOM 616 N N . LEU A 1 80 ? -2.340 -4.544 0.664 1.00 97.88 80 LEU A N 1
ATOM 617 C CA . LEU A 1 80 ? -2.031 -5.582 -0.323 1.00 97.88 80 LEU A CA 1
ATOM 618 C C . LEU A 1 80 ? -2.214 -5.078 -1.758 1.00 97.88 80 LEU A C 1
ATOM 620 O O . LEU A 1 80 ? -1.332 -5.294 -2.587 1.00 97.88 80 LEU A O 1
ATOM 624 N N . LYS A 1 81 ? -3.301 -4.348 -2.043 1.00 97.81 81 LYS A N 1
ATOM 625 C CA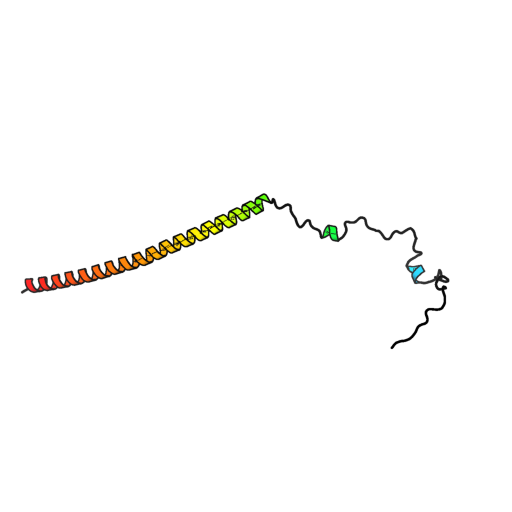 . LYS A 1 81 ? -3.508 -3.718 -3.359 1.00 97.81 81 LYS A CA 1
ATOM 626 C C . LYS A 1 81 ? -2.391 -2.736 -3.697 1.00 97.81 81 LYS A C 1
ATOM 628 O O . LYS A 1 81 ? -1.872 -2.762 -4.807 1.00 97.81 81 LYS A O 1
ATOM 633 N N . ARG A 1 82 ? -1.987 -1.899 -2.737 1.00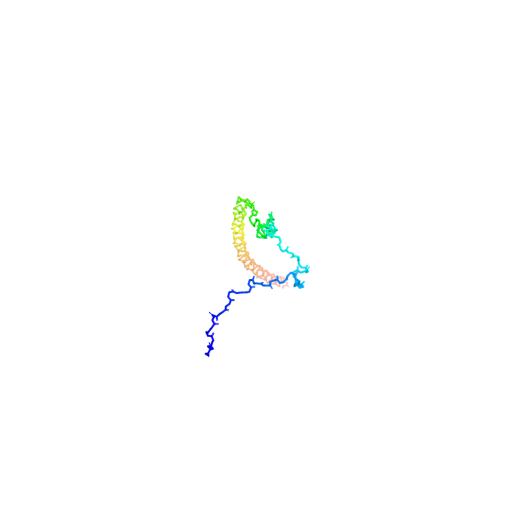 97.62 82 ARG A N 1
ATOM 634 C CA . ARG A 1 82 ? -0.913 -0.916 -2.934 1.00 97.62 82 ARG A CA 1
ATOM 635 C C . ARG A 1 82 ? 0.415 -1.590 -3.269 1.00 97.62 82 ARG A C 1
ATOM 637 O O . ARG A 1 82 ? 1.094 -1.137 -4.182 1.00 97.62 82 ARG A O 1
ATOM 644 N N . LYS A 1 83 ? 0.737 -2.697 -2.589 1.00 97.44 83 LYS A N 1
ATOM 645 C CA . LYS A 1 83 ? 1.924 -3.505 -2.892 1.00 97.44 83 LYS A CA 1
ATOM 646 C C . LYS A 1 83 ? 1.863 -4.099 -4.304 1.00 97.44 83 LYS A C 1
ATOM 648 O O . LYS A 1 83 ? 2.840 -4.010 -5.033 1.00 97.44 83 LYS A O 1
ATOM 653 N N . ALA A 1 84 ? 0.711 -4.635 -4.712 1.00 97.81 84 ALA A N 1
ATOM 654 C CA . ALA A 1 84 ? 0.536 -5.170 -6.063 1.00 97.81 84 ALA A CA 1
ATOM 655 C C . ALA A 1 84 ? 0.746 -4.097 -7.149 1.00 97.81 84 ALA A C 1
ATOM 657 O O . ALA A 1 84 ? 1.447 -4.343 -8.128 1.00 97.81 84 ALA A O 1
ATOM 658 N N . VAL A 1 85 ? 0.197 -2.893 -6.950 1.00 98.19 85 VAL A N 1
ATOM 659 C CA . VAL A 1 85 ? 0.402 -1.754 -7.863 1.00 98.19 85 VAL A CA 1
ATOM 660 C C . VAL A 1 85 ? 1.869 -1.315 -7.889 1.00 98.19 85 VAL A C 1
ATOM 662 O O . VAL A 1 85 ? 2.397 -0.982 -8.945 1.00 98.19 85 VAL A O 1
ATOM 665 N N . GLU A 1 86 ? 2.548 -1.307 -6.743 1.00 97.81 86 GLU A N 1
ATOM 666 C CA . GLU A 1 86 ? 3.964 -0.943 -6.658 1.00 97.81 86 GLU A CA 1
ATOM 667 C C . GLU A 1 86 ? 4.861 -1.925 -7.426 1.00 97.81 86 GLU A C 1
ATOM 669 O O . GLU A 1 86 ? 5.722 -1.492 -8.199 1.00 97.81 86 GLU A O 1
ATOM 674 N N . ASP A 1 87 ? 4.605 -3.227 -7.287 1.00 97.81 87 ASP A N 1
ATOM 675 C CA . ASP A 1 87 ? 5.303 -4.275 -8.033 1.00 97.81 87 ASP A CA 1
ATOM 676 C C . ASP A 1 87 ? 5.050 -4.134 -9.548 1.00 97.81 87 ASP A C 1
ATOM 678 O O . ASP A 1 87 ? 5.994 -4.155 -10.342 1.00 97.81 87 ASP A O 1
ATOM 682 N N . GLU A 1 88 ? 3.800 -3.899 -9.970 1.00 97.56 88 GLU A N 1
ATOM 683 C CA . GLU A 1 88 ? 3.459 -3.644 -11.377 1.00 97.56 88 GLU A CA 1
ATOM 684 C C . GLU A 1 88 ? 4.229 -2.435 -11.930 1.00 97.56 88 GLU A C 1
ATOM 686 O O . GLU A 1 88 ? 4.886 -2.533 -12.971 1.00 97.56 88 GLU A O 1
ATOM 691 N N . VAL A 1 89 ? 4.238 -1.318 -11.197 1.00 98.00 89 VAL A N 1
ATOM 692 C CA . VAL A 1 89 ? 4.979 -0.104 -11.569 1.00 98.00 89 VAL A CA 1
ATOM 693 C C . VAL A 1 89 ? 6.482 -0.370 -11.675 1.00 98.00 89 VAL A C 1
ATOM 695 O O . VAL A 1 89 ? 7.131 0.174 -12.572 1.00 98.00 89 VAL A O 1
ATOM 698 N N . ALA A 1 90 ? 7.058 -1.198 -10.800 1.00 97.75 90 ALA A N 1
ATOM 699 C CA . ALA A 1 90 ? 8.464 -1.580 -10.889 1.00 97.75 90 ALA A CA 1
ATOM 700 C C . ALA A 1 90 ? 8.757 -2.355 -12.185 1.00 97.75 90 ALA A C 1
ATOM 702 O O . ALA A 1 90 ? 9.725 -2.039 -12.884 1.00 97.75 90 ALA A O 1
ATOM 703 N N . THR A 1 91 ? 7.893 -3.306 -12.559 1.00 97.38 91 THR A N 1
ATOM 704 C CA . THR A 1 91 ? 8.047 -4.044 -13.825 1.00 97.38 91 THR A CA 1
ATOM 705 C C . THR A 1 91 ? 7.892 -3.141 -15.049 1.00 97.38 91 THR A C 1
ATOM 707 O O . THR A 1 91 ? 8.668 -3.237 -16.000 1.00 97.38 91 THR A O 1
ATOM 710 N N . GLU A 1 92 ? 6.936 -2.215 -15.017 1.00 97.12 92 GLU A N 1
ATOM 711 C CA . GLU A 1 92 ? 6.662 -1.294 -16.115 1.00 97.12 92 GLU A CA 1
ATOM 712 C C . GLU A 1 92 ? 7.806 -0.292 -16.316 1.00 97.12 92 GLU A C 1
ATOM 714 O O . GLU A 1 92 ? 8.207 -0.013 -17.447 1.00 97.12 92 GLU A O 1
ATOM 719 N N . LYS A 1 93 ? 8.414 0.202 -15.229 1.00 97.62 93 LYS A N 1
ATOM 720 C CA . LYS A 1 93 ? 9.610 1.058 -15.303 1.00 97.62 93 LYS A CA 1
ATOM 721 C C . LYS A 1 93 ? 10.775 0.363 -16.007 1.00 97.62 93 LYS A C 1
ATOM 723 O O . LYS A 1 93 ? 11.457 0.999 -16.807 1.00 97.62 93 LYS A O 1
ATOM 728 N N . LEU A 1 94 ? 10.992 -0.928 -15.743 1.00 97.88 94 LEU A N 1
ATOM 729 C CA . LEU A 1 94 ? 12.041 -1.700 -16.418 1.00 97.88 94 LEU A CA 1
ATOM 730 C C . LEU A 1 94 ? 11.759 -1.847 -17.916 1.00 97.88 94 LEU A C 1
ATOM 732 O O . LEU A 1 94 ? 12.659 -1.632 -18.726 1.00 97.88 94 LEU A O 1
ATOM 736 N N . LYS A 1 95 ? 10.508 -2.138 -18.294 1.00 97.56 95 LYS A N 1
ATOM 737 C CA . LYS A 1 95 ? 10.100 -2.207 -19.707 1.00 97.56 95 LYS A CA 1
ATOM 738 C C . LYS A 1 95 ? 10.307 -0.873 -20.421 1.00 97.56 95 LYS A C 1
ATOM 740 O O . LYS A 1 95 ? 10.875 -0.848 -21.507 1.00 97.56 95 LYS A O 1
ATOM 745 N N . ARG A 1 96 ? 9.900 0.240 -19.801 1.00 97.44 96 ARG A N 1
ATOM 746 C CA . ARG A 1 96 ? 10.094 1.586 -20.364 1.00 97.44 96 ARG A CA 1
ATOM 747 C C . ARG A 1 96 ? 11.565 1.917 -20.566 1.00 97.44 96 ARG A C 1
ATOM 749 O O . ARG A 1 96 ? 11.909 2.432 -21.621 1.00 97.44 96 ARG A O 1
ATOM 756 N N . LYS A 1 97 ? 12.421 1.572 -19.600 1.00 98.00 97 LYS A N 1
ATOM 757 C CA . LYS A 1 97 ? 13.867 1.769 -19.725 1.00 98.00 97 LYS A CA 1
ATOM 758 C C . LYS A 1 97 ? 14.451 0.974 -20.897 1.00 98.00 97 LYS A C 1
ATOM 760 O O . LYS A 1 97 ? 15.198 1.534 -21.686 1.00 98.00 97 LYS A O 1
ATOM 765 N N . ALA A 1 98 ? 14.050 -0.288 -21.061 1.00 97.88 98 ALA A N 1
ATOM 766 C CA . ALA A 1 98 ? 14.483 -1.099 -22.200 1.00 97.88 98 ALA A CA 1
ATOM 767 C C . ALA A 1 98 ? 14.053 -0.487 -23.548 1.00 97.88 98 ALA A C 1
ATOM 769 O O . ALA A 1 98 ? 14.850 -0.416 -24.478 1.00 97.88 98 ALA A O 1
ATOM 770 N N . VAL A 1 99 ? 12.814 0.010 -23.642 1.00 98.19 99 VAL A N 1
ATOM 771 C CA . VAL A 1 99 ? 12.326 0.704 -24.847 1.00 98.19 99 VAL A CA 1
ATOM 772 C C . VAL A 1 99 ? 13.105 1.997 -25.106 1.00 98.19 99 VAL A C 1
ATOM 774 O O . VAL A 1 99 ? 13.414 2.308 -26.255 1.00 98.19 99 VAL A O 1
ATOM 777 N N . GLU A 1 100 ? 13.429 2.760 -24.064 1.00 97.88 100 GLU A N 1
ATOM 778 C CA . GLU A 1 100 ? 14.205 3.996 -24.183 1.00 97.88 100 GLU A CA 1
ATOM 779 C C . GLU A 1 100 ? 15.622 3.730 -24.712 1.00 97.88 100 GLU A C 1
ATOM 781 O O . GLU A 1 100 ? 16.053 4.392 -25.661 1.00 97.88 100 GLU A O 1
ATOM 786 N N . ASP A 1 101 ? 16.302 2.715 -24.176 1.00 98.12 101 ASP A N 1
ATOM 787 C CA . ASP A 1 101 ? 17.632 2.297 -24.628 1.00 98.12 101 ASP A CA 1
ATOM 788 C C . ASP A 1 101 ? 17.616 1.869 -26.113 1.00 98.12 101 ASP A C 1
ATOM 790 O O . ASP A 1 101 ? 18.469 2.297 -26.901 1.00 98.12 101 ASP A O 1
ATOM 794 N N . ASP A 1 102 ? 16.598 1.112 -26.535 1.00 98.12 102 ASP A N 1
ATOM 795 C CA . ASP A 1 102 ? 16.402 0.716 -27.937 1.00 98.12 102 ASP A CA 1
ATOM 796 C C . ASP A 1 102 ? 16.184 1.926 -28.862 1.00 98.12 102 ASP A C 1
ATOM 798 O O . ASP A 1 102 ? 16.759 2.007 -29.956 1.00 98.12 102 ASP A O 1
ATOM 802 N N . VAL A 1 103 ? 15.390 2.910 -28.426 1.00 98.25 103 VAL A N 1
ATOM 803 C CA . VAL A 1 103 ? 15.157 4.153 -29.180 1.00 98.25 103 VAL A CA 1
ATOM 804 C C . VAL A 1 103 ? 16.455 4.947 -29.343 1.00 98.25 103 VAL A C 1
ATOM 806 O O . VAL A 1 103 ? 16.724 5.473 -30.432 1.00 98.25 103 VAL A O 1
ATOM 809 N N . VAL A 1 104 ? 17.283 5.022 -28.296 1.00 98.50 104 VAL A N 1
ATOM 810 C CA . VAL A 1 104 ? 18.601 5.668 -28.358 1.00 98.50 104 VAL A CA 1
ATOM 811 C C . VAL A 1 104 ? 19.506 4.943 -29.357 1.00 98.50 104 VAL A C 1
ATOM 813 O O . VAL A 1 104 ? 20.094 5.593 -30.230 1.00 98.50 104 VAL A O 1
ATOM 816 N N . ALA A 1 105 ? 19.565 3.610 -29.303 1.00 98.31 105 ALA A N 1
ATOM 817 C CA . ALA A 1 105 ? 20.364 2.808 -30.225 1.00 98.31 105 ALA A CA 1
ATOM 818 C C . ALA A 1 105 ? 19.936 3.009 -31.691 1.00 98.31 105 ALA A C 1
ATOM 820 O O . ALA A 1 105 ? 20.777 3.228 -32.570 1.00 98.31 105 ALA A O 1
ATOM 821 N N . GLU A 1 106 ? 18.632 3.006 -31.975 1.00 98.19 106 GLU A N 1
ATOM 822 C CA . GLU A 1 106 ? 18.115 3.250 -33.325 1.00 98.19 106 GLU A CA 1
ATOM 823 C C . GLU A 1 106 ? 18.400 4.671 -33.819 1.00 98.19 106 GLU A C 1
ATOM 825 O O . GLU A 1 106 ? 18.752 4.870 -34.988 1.00 98.19 106 GLU A O 1
ATOM 830 N N . LYS A 1 107 ? 18.316 5.678 -32.943 1.00 98.19 107 LYS A N 1
ATOM 831 C CA . LYS A 1 107 ? 18.669 7.059 -33.296 1.00 98.19 107 LYS A CA 1
ATOM 832 C C . LYS A 1 107 ? 20.139 7.172 -33.708 1.00 98.19 107 LYS A C 1
ATOM 834 O O . LYS A 1 107 ? 20.421 7.788 -34.739 1.00 98.19 107 LYS A O 1
ATOM 839 N N . ILE A 1 108 ? 21.050 6.538 -32.965 1.00 98.19 108 ILE A N 1
ATOM 840 C CA . ILE A 1 108 ? 22.488 6.506 -33.284 1.00 98.19 108 ILE A CA 1
ATOM 841 C C . ILE A 1 108 ? 22.721 5.836 -34.642 1.00 98.19 108 ILE A C 1
ATOM 843 O O . ILE A 1 108 ? 23.387 6.410 -35.506 1.00 98.19 108 ILE A O 1
ATOM 847 N N . LYS A 1 109 ? 22.112 4.668 -34.890 1.00 98.00 109 LYS A N 1
ATOM 848 C CA . LYS A 1 109 ? 22.223 3.975 -36.186 1.00 98.00 109 LYS A CA 1
ATOM 849 C C . LYS A 1 109 ? 21.721 4.840 -37.344 1.00 98.00 109 LYS A C 1
ATOM 851 O O . LYS A 1 109 ? 22.363 4.901 -38.394 1.00 98.00 109 LYS A O 1
ATOM 856 N N . ARG A 1 110 ? 20.586 5.530 -37.176 1.00 97.50 110 ARG A N 1
ATOM 857 C CA . ARG A 1 110 ? 20.044 6.455 -38.190 1.00 97.50 110 ARG A CA 1
ATOM 858 C C . ARG A 1 110 ? 20.990 7.624 -38.448 1.00 97.50 110 ARG A C 1
ATOM 860 O O . ARG A 1 110 ? 21.185 7.987 -39.606 1.00 97.50 110 ARG A O 1
ATOM 867 N N . GLN A 1 111 ? 21.584 8.199 -37.404 1.00 97.69 111 GLN A N 1
ATOM 868 C CA . GLN A 1 111 ? 22.557 9.283 -37.539 1.00 97.69 111 GLN A CA 1
ATOM 869 C C . GLN A 1 111 ? 23.820 8.822 -38.276 1.00 97.69 111 GLN A C 1
ATOM 871 O O . GLN A 1 111 ? 24.257 9.504 -39.200 1.00 97.69 111 GLN A O 1
ATOM 876 N N . ALA A 1 112 ? 24.350 7.643 -37.942 1.00 97.31 112 ALA A N 1
ATOM 877 C CA . ALA A 1 112 ? 25.496 7.057 -38.634 1.00 97.31 112 ALA A CA 1
ATOM 878 C C . ALA A 1 112 ? 25.205 6.845 -40.130 1.00 97.31 112 ALA A C 1
ATOM 880 O O . ALA A 1 112 ? 25.961 7.312 -40.980 1.00 97.31 112 ALA A O 1
ATOM 881 N N . LYS A 1 113 ? 24.057 6.237 -40.469 1.00 97.94 113 LYS A N 1
ATOM 882 C CA . LYS A 1 113 ? 23.632 6.050 -41.870 1.00 97.94 113 LYS A CA 1
ATOM 883 C C . LYS A 1 113 ? 23.501 7.379 -42.623 1.00 97.94 113 LYS A C 1
ATOM 885 O O . LYS A 1 113 ? 23.946 7.482 -43.762 1.00 97.94 113 LYS A O 1
ATOM 890 N N . ARG A 1 114 ? 22.919 8.404 -41.990 1.00 96.31 114 ARG A N 1
ATOM 891 C CA . ARG A 1 114 ? 22.796 9.752 -42.573 1.00 96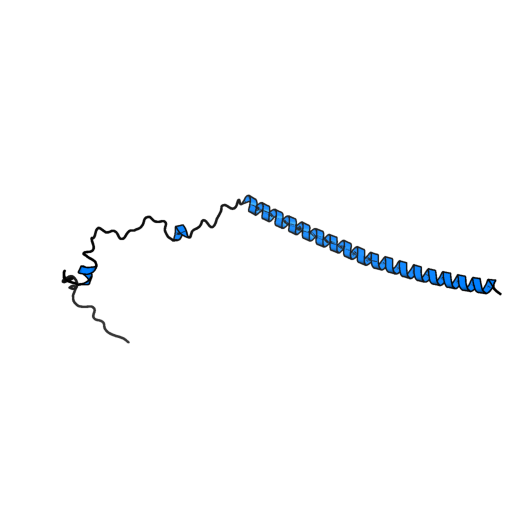.31 114 ARG A CA 1
ATOM 892 C C . ARG A 1 114 ? 24.155 10.395 -42.838 1.00 96.31 114 ARG A C 1
ATOM 894 O O . ARG A 1 114 ? 24.335 10.985 -43.896 1.00 96.31 114 ARG A O 1
ATOM 901 N N . SER A 1 115 ? 25.096 10.267 -41.903 1.00 96.94 115 SER A N 1
ATOM 902 C CA . SER A 1 115 ? 26.452 10.801 -42.058 1.00 96.94 115 SER A CA 1
ATOM 903 C C . SER A 1 115 ? 27.179 10.157 -43.241 1.00 96.94 115 SER A C 1
ATOM 905 O O . SER A 1 115 ? 27.724 10.878 -44.074 1.00 96.94 115 SER A O 1
ATOM 907 N N . VAL A 1 116 ? 27.099 8.827 -43.377 1.00 97.00 116 VAL A N 1
ATOM 908 C CA . VAL A 1 116 ? 27.676 8.101 -44.523 1.00 97.00 116 VAL A CA 1
ATOM 909 C C . VAL A 1 116 ? 27.072 8.581 -45.843 1.00 97.00 116 VAL A C 1
ATOM 911 O O . VAL A 1 116 ? 27.807 8.882 -46.780 1.00 97.00 116 VAL A O 1
ATOM 914 N N . LEU A 1 117 ? 25.743 8.700 -45.918 1.00 97.00 117 LEU A N 1
ATOM 915 C CA . LEU A 1 117 ? 25.072 9.152 -47.137 1.00 97.00 117 LEU A CA 1
ATOM 916 C C . LEU A 1 117 ? 25.458 10.593 -47.504 1.00 97.00 117 LEU A C 1
ATOM 918 O O . LEU A 1 117 ? 25.730 10.877 -48.666 1.00 97.00 117 LEU A O 1
ATOM 922 N N . SER A 1 118 ? 25.532 11.486 -46.512 1.00 96.75 118 SER A N 1
ATOM 923 C CA . SER A 1 118 ? 25.966 12.872 -46.715 1.00 96.75 118 SER A CA 1
ATOM 924 C C . SER A 1 118 ? 27.382 12.951 -47.281 1.00 96.75 118 SER A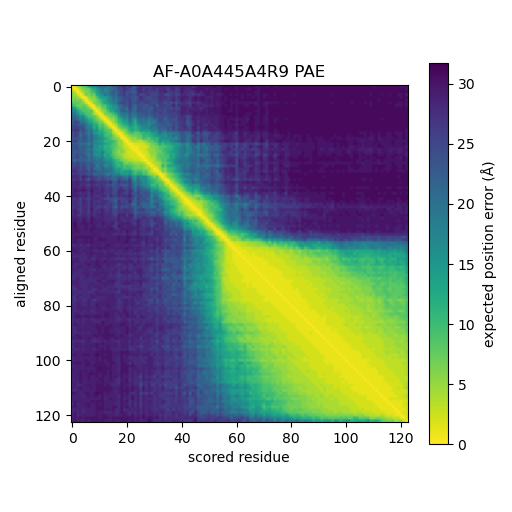 C 1
ATOM 926 O O . SER A 1 118 ? 27.629 13.761 -48.167 1.00 96.75 118 SER A O 1
ATOM 928 N N . TYR A 1 119 ? 28.301 12.119 -46.784 1.00 95.56 119 TYR A N 1
ATOM 929 C CA . TYR A 1 119 ? 29.677 12.075 -47.277 1.00 95.56 119 TYR A CA 1
ATOM 930 C C . TYR A 1 119 ? 29.748 11.614 -48.737 1.00 95.56 119 TYR A C 1
ATOM 932 O O . TYR A 1 119 ? 30.454 12.216 -49.538 1.00 95.56 119 TYR A O 1
ATOM 940 N N . LEU A 1 120 ? 28.988 10.574 -49.097 1.00 95.69 120 LEU A N 1
ATOM 941 C CA . LEU A 1 120 ? 28.981 10.036 -50.461 1.00 95.69 120 LEU A CA 1
ATOM 942 C C . LEU A 1 120 ? 28.402 11.013 -51.489 1.00 95.69 120 LEU A C 1
ATOM 944 O O . LEU A 1 120 ? 28.879 11.039 -52.614 1.00 95.69 120 LEU A O 1
ATOM 948 N N . ILE A 1 121 ? 27.393 11.804 -51.115 1.00 95.12 121 ILE A N 1
ATOM 949 C CA . ILE A 1 121 ? 26.758 12.784 -52.014 1.00 95.12 121 ILE A CA 1
ATOM 950 C C . ILE A 1 121 ? 27.649 14.020 -52.241 1.00 95.12 121 ILE A C 1
ATOM 952 O O . ILE A 1 121 ? 27.492 14.713 -53.241 1.00 95.12 121 ILE A O 1
ATOM 956 N N . GLN A 1 122 ? 28.570 14.319 -51.321 1.00 89.69 122 GLN A N 1
ATOM 957 C CA . GLN A 1 122 ? 29.465 15.481 -51.406 1.00 89.69 122 GLN A CA 1
ATOM 958 C C . GLN A 1 122 ? 30.772 15.212 -52.176 1.00 89.69 122 GLN A C 1
ATOM 960 O O . GLN A 1 122 ? 31.580 16.131 -52.313 1.00 89.69 122 GLN A O 1
ATOM 965 N N . ARG A 1 123 ? 30.999 13.980 -52.643 1.00 72.81 123 ARG A N 1
ATOM 966 C CA . ARG A 1 123 ? 32.176 13.573 -53.421 1.00 72.81 123 ARG A CA 1
ATOM 967 C C . ARG A 1 123 ? 31.867 13.555 -54.913 1.00 72.81 123 ARG A C 1
ATOM 969 O O . ARG A 1 123 ? 32.786 13.912 -55.679 1.00 72.81 123 ARG A O 1
#